Protein AF-A0A3M3ZCE4-F1 (afdb_monomer_lite)

Secondary structure (DSSP, 8-state):
---TTSTTGGGT-SSTT----HHHHHHHHHHHHHHHHTT-S---S-HHHHHHHHHHHHHHHHHHHHTS---GGG-

Foldseek 3Di:
DAWPPDPPPCVPPVDTDDHDDPVSVVVVVVVQVVCVVVVHDDDDQDPVNVVLVVLVVVQVVVCVVVVHHDDSVND

Sequence (75 aa):
MAGPAQPGYAAFCPAPGHQLGYNELKALEVQALILAVCGQGSRGPDFEEAWQIERLATAIRLAAQEQRWVALDDI

pLDDT: mean 89.41, std 9.03, range [52.97, 98.62]

Radius of gyration: 17.96 Å; chains: 1; bounding box: 43×22×43 Å

Structure (mmCIF, N/CA/C/O backbone):
data_AF-A0A3M3ZCE4-F1
#
_entry.id   AF-A0A3M3ZCE4-F1
#
loop_
_atom_site.group_PDB
_atom_site.id
_atom_site.type_symbol
_atom_site.label_atom_id
_atom_site.label_alt_id
_atom_site.label_comp_id
_atom_site.label_asym_id
_atom_site.label_entity_id
_atom_site.label_seq_id
_atom_site.pdbx_PDB_ins_code
_atom_site.Cartn_x
_atom_site.Cartn_y
_atom_site.Cartn_z
_atom_site.occupancy
_atom_site.B_iso_or_equiv
_atom_site.auth_seq_id
_atom_site.auth_comp_id
_atom_site.auth_asym_id
_atom_site.auth_atom_id
_atom_site.pdbx_PDB_model_num
ATOM 1 N N . MET A 1 1 ? 10.784 1.845 4.427 1.00 52.97 1 MET A N 1
ATOM 2 C CA . MET A 1 1 ? 11.025 2.988 3.515 1.00 52.97 1 MET A CA 1
ATOM 3 C C . MET A 1 1 ? 11.561 2.448 2.195 1.00 52.97 1 MET A C 1
ATOM 5 O O . MET A 1 1 ? 12.272 1.448 2.213 1.00 52.97 1 MET A O 1
ATOM 9 N N . ALA A 1 2 ? 11.175 3.064 1.079 1.00 73.94 2 ALA A N 1
ATOM 10 C CA . ALA A 1 2 ? 11.410 2.625 -0.298 1.00 73.94 2 ALA A CA 1
ATOM 11 C C . ALA A 1 2 ? 12.851 2.888 -0.776 1.00 73.94 2 ALA A C 1
ATOM 13 O O . ALA A 1 2 ? 13.142 3.861 -1.473 1.00 73.94 2 ALA A O 1
ATOM 14 N N . GLY A 1 3 ? 13.773 2.053 -0.298 1.00 78.69 3 GLY A N 1
ATOM 15 C CA . GLY A 1 3 ? 15.184 2.082 -0.673 1.00 78.69 3 GLY A CA 1
ATOM 16 C C . GLY A 1 3 ? 15.539 1.070 -1.774 1.00 78.69 3 GLY A C 1
ATOM 17 O O . GLY A 1 3 ? 14.650 0.454 -2.356 1.00 78.69 3 GLY A O 1
ATOM 18 N N . PRO A 1 4 ? 16.839 0.822 -2.001 1.00 79.12 4 PRO A N 1
ATOM 19 C CA . PRO A 1 4 ? 17.356 -0.031 -3.081 1.00 79.12 4 PRO A CA 1
ATOM 20 C C . PRO A 1 4 ? 16.816 -1.464 -3.130 1.00 79.12 4 PRO A C 1
ATOM 22 O O . PRO A 1 4 ? 16.856 -2.101 -4.175 1.00 79.12 4 PRO A O 1
ATOM 25 N N . ALA A 1 5 ? 16.322 -1.982 -2.002 1.00 83.94 5 ALA A N 1
ATOM 26 C CA . ALA A 1 5 ? 15.715 -3.308 -1.920 1.00 83.94 5 ALA A CA 1
ATOM 27 C C . ALA A 1 5 ? 14.302 -3.374 -2.528 1.00 83.94 5 ALA A C 1
ATOM 29 O O . ALA A 1 5 ? 13.765 -4.466 -2.703 1.00 83.94 5 ALA A O 1
ATOM 30 N N . GLN A 1 6 ? 13.675 -2.232 -2.826 1.00 81.12 6 GLN A N 1
ATOM 31 C CA . GLN A 1 6 ? 12.364 -2.211 -3.456 1.00 81.12 6 GLN A CA 1
ATOM 32 C C . GLN A 1 6 ? 12.472 -2.642 -4.931 1.00 81.12 6 GLN A C 1
ATOM 34 O O . GLN A 1 6 ? 13.248 -2.049 -5.688 1.00 81.12 6 GLN A O 1
ATOM 39 N N . PRO A 1 7 ? 11.659 -3.611 -5.384 1.00 85.38 7 PRO A N 1
ATOM 40 C CA . PRO A 1 7 ? 11.547 -3.937 -6.801 1.00 85.38 7 PRO A CA 1
ATOM 41 C C . PRO A 1 7 ? 11.255 -2.694 -7.653 1.00 85.38 7 PRO A C 1
ATOM 43 O O . PRO A 1 7 ? 10.403 -1.879 -7.305 1.00 85.38 7 PRO A O 1
ATOM 46 N N . GLY A 1 8 ? 11.983 -2.541 -8.761 1.00 85.75 8 GLY A N 1
ATOM 47 C CA . GLY A 1 8 ? 11.840 -1.404 -9.675 1.00 85.75 8 GLY A CA 1
ATOM 48 C C . GLY A 1 8 ? 12.593 -0.128 -9.272 1.00 85.75 8 GLY A C 1
ATOM 49 O O . GLY A 1 8 ? 12.668 0.793 -10.080 1.00 85.75 8 GLY A O 1
ATOM 50 N N . TYR A 1 9 ? 13.236 -0.081 -8.096 1.00 88.12 9 TYR A N 1
ATOM 51 C CA . TYR A 1 9 ? 14.045 1.066 -7.649 1.00 88.12 9 TYR A CA 1
ATOM 52 C C . TYR A 1 9 ? 15.095 1.509 -8.679 1.00 88.12 9 TYR A C 1
ATOM 54 O O . TYR A 1 9 ? 15.222 2.696 -8.986 1.00 88.12 9 TYR A O 1
ATOM 62 N N . ALA A 1 10 ? 15.816 0.541 -9.254 1.00 88.56 10 ALA A N 1
ATOM 63 C CA . ALA A 1 10 ? 16.904 0.791 -10.198 1.00 88.56 10 ALA A CA 1
ATOM 64 C C . ALA A 1 10 ? 16.455 1.493 -11.494 1.00 88.56 10 ALA A C 1
ATOM 66 O O . ALA A 1 10 ? 17.293 2.059 -12.190 1.00 88.56 10 ALA A O 1
ATOM 67 N N . ALA A 1 11 ? 15.153 1.491 -11.808 1.00 88.75 11 ALA A N 1
ATOM 68 C CA . ALA A 1 11 ? 14.609 2.243 -12.938 1.00 88.75 11 ALA A CA 1
ATOM 69 C C . ALA A 1 11 ? 14.635 3.768 -12.709 1.00 88.75 11 ALA A C 1
ATOM 71 O O . ALA A 1 11 ? 14.587 4.523 -13.676 1.00 88.75 11 ALA A O 1
ATOM 72 N N . PHE A 1 12 ? 14.730 4.217 -11.451 1.00 87.00 12 PHE A N 1
ATOM 73 C CA . PHE A 1 12 ? 14.733 5.634 -11.069 1.00 87.00 12 PHE A CA 1
ATOM 74 C C . PHE A 1 12 ? 16.084 6.095 -10.521 1.00 87.00 12 PHE A C 1
ATOM 76 O O . PHE A 1 12 ? 16.529 7.198 -10.832 1.00 87.00 12 PHE A O 1
ATOM 83 N N . CYS A 1 13 ? 16.749 5.270 -9.706 1.00 82.75 13 CYS A N 1
ATOM 84 C CA . CYS A 1 13 ? 18.043 5.608 -9.121 1.00 82.75 13 CYS A CA 1
ATOM 85 C C . CYS A 1 13 ? 18.995 4.400 -9.155 1.00 82.75 13 CYS A C 1
ATOM 87 O O . CYS A 1 13 ? 18.684 3.363 -8.569 1.00 82.75 13 CYS A O 1
ATOM 89 N N . PRO A 1 14 ? 20.169 4.499 -9.807 1.00 76.19 14 PRO A N 1
ATOM 90 C CA . PRO A 1 14 ? 21.095 3.372 -9.930 1.00 76.19 14 PRO A CA 1
ATOM 91 C C . PRO A 1 14 ? 21.945 3.138 -8.671 1.00 76.19 14 PRO A C 1
ATOM 93 O O . PRO A 1 14 ? 22.570 2.088 -8.548 1.00 76.19 14 PRO A O 1
ATOM 96 N N . ALA A 1 15 ? 21.998 4.104 -7.748 1.00 78.31 15 ALA A N 1
ATOM 97 C CA . ALA A 1 15 ? 22.864 4.065 -6.574 1.00 78.31 15 ALA A CA 1
ATOM 98 C C . ALA A 1 15 ? 22.061 4.203 -5.270 1.00 78.31 15 ALA A C 1
ATOM 100 O O . ALA A 1 15 ? 21.094 4.963 -5.224 1.00 78.31 15 ALA A O 1
ATOM 101 N N . PRO A 1 16 ? 22.470 3.515 -4.188 1.00 75.50 16 PRO A N 1
ATOM 102 C CA . PRO A 1 16 ? 21.847 3.666 -2.879 1.00 75.50 16 PRO A CA 1
ATOM 103 C C . PRO A 1 16 ? 22.026 5.085 -2.319 1.00 75.50 16 PRO A C 1
ATOM 105 O O . PRO A 1 16 ? 22.954 5.801 -2.684 1.00 75.50 16 PRO A O 1
ATOM 108 N N . GLY A 1 17 ? 21.152 5.475 -1.387 1.00 78.19 17 GLY A N 1
ATOM 109 C CA . GLY A 1 17 ? 21.233 6.761 -0.678 1.00 78.19 17 GLY A CA 1
ATOM 110 C C . GLY A 1 17 ? 20.159 7.781 -1.063 1.00 78.19 17 GLY A C 1
ATOM 111 O O . GLY A 1 17 ? 19.949 8.731 -0.317 1.00 78.19 17 GLY A O 1
ATOM 112 N N . HIS A 1 18 ? 19.412 7.544 -2.145 1.00 82.44 18 HIS A N 1
ATOM 113 C CA . HIS A 1 18 ? 18.225 8.327 -2.502 1.00 82.44 18 HIS A CA 1
ATOM 114 C C . HIS A 1 18 ? 16.973 7.481 -2.297 1.00 82.44 18 HIS A C 1
ATOM 116 O O . HIS A 1 18 ? 16.876 6.377 -2.822 1.00 82.44 18 HIS A O 1
ATOM 122 N N . GLN A 1 19 ? 16.018 7.955 -1.507 1.00 84.25 19 GLN A N 1
ATOM 123 C CA . GLN A 1 19 ? 14.749 7.246 -1.344 1.00 84.25 19 GLN A CA 1
ATOM 124 C C . GLN A 1 19 ? 13.832 7.585 -2.515 1.00 84.25 19 GLN A C 1
ATOM 126 O O . GLN A 1 19 ? 13.869 8.714 -3.007 1.00 84.25 19 GLN A O 1
ATOM 131 N 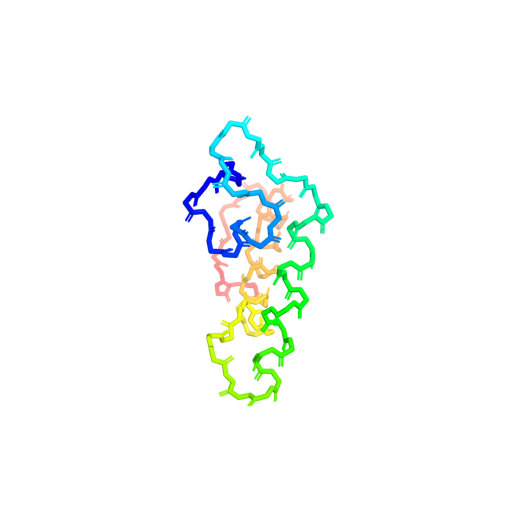N . LEU A 1 20 ? 13.005 6.631 -2.946 1.00 89.62 20 LEU A N 1
ATOM 132 C CA . LEU A 1 20 ? 11.933 6.965 -3.878 1.00 89.62 20 LEU A CA 1
ATOM 133 C C . LEU A 1 20 ? 10.943 7.908 -3.195 1.00 89.62 20 LEU A C 1
ATOM 135 O O . LEU A 1 20 ? 10.583 7.713 -2.028 1.00 89.62 20 LEU A O 1
ATOM 139 N N . GLY A 1 21 ? 10.510 8.924 -3.933 1.00 89.31 21 GLY A N 1
ATOM 140 C CA . GLY A 1 21 ? 9.419 9.783 -3.519 1.00 89.31 21 GLY A CA 1
ATOM 141 C C . GLY A 1 21 ? 8.068 9.103 -3.727 1.00 89.31 21 GLY A C 1
ATOM 142 O O . GLY A 1 21 ? 7.946 7.998 -4.258 1.00 89.31 21 GLY A O 1
ATOM 143 N N . TYR A 1 22 ? 7.015 9.794 -3.298 1.00 90.25 22 TYR A N 1
ATOM 144 C CA . TYR A 1 22 ? 5.640 9.318 -3.446 1.00 90.25 22 TYR A CA 1
ATOM 145 C C . TYR A 1 22 ? 5.263 9.056 -4.914 1.00 90.25 22 TYR A C 1
ATOM 147 O O . TYR A 1 22 ? 4.596 8.069 -5.218 1.00 90.25 22 TYR A O 1
ATOM 155 N N . ASN A 1 23 ? 5.712 9.911 -5.836 1.00 92.88 23 ASN A N 1
ATOM 156 C CA . ASN A 1 23 ? 5.357 9.799 -7.250 1.00 92.88 23 ASN A CA 1
ATOM 157 C C . ASN A 1 23 ? 6.039 8.606 -7.926 1.00 92.88 23 ASN A C 1
ATOM 159 O O . ASN A 1 23 ? 5.406 7.917 -8.723 1.00 92.88 23 ASN A O 1
ATOM 163 N N . GLU A 1 24 ? 7.294 8.315 -7.582 1.00 92.62 24 GLU A N 1
ATOM 164 C CA . GLU A 1 24 ? 8.011 7.144 -8.094 1.00 92.62 24 GLU A CA 1
ATOM 165 C C . GLU A 1 24 ? 7.353 5.843 -7.614 1.00 92.62 24 GLU A C 1
ATOM 167 O O . GLU A 1 24 ? 7.216 4.896 -8.388 1.00 92.62 24 GLU A O 1
ATOM 172 N N . LEU A 1 25 ? 6.850 5.812 -6.373 1.00 90.75 25 LEU A N 1
ATOM 173 C CA . LEU A 1 25 ? 6.044 4.690 -5.885 1.00 90.75 25 LEU A CA 1
ATOM 174 C C . LEU A 1 25 ? 4.768 4.502 -6.708 1.00 90.75 25 LEU A C 1
ATOM 176 O O . LEU A 1 25 ? 4.453 3.381 -7.101 1.00 90.75 25 LEU A O 1
ATOM 180 N N . LYS A 1 26 ? 4.065 5.591 -7.034 1.00 91.88 26 LYS A N 1
ATOM 181 C CA . LYS A 1 26 ? 2.859 5.526 -7.870 1.00 91.88 26 LYS A CA 1
ATOM 182 C C . LYS A 1 26 ? 3.157 5.087 -9.302 1.00 91.88 26 LYS A C 1
ATOM 184 O O . LYS A 1 26 ? 2.374 4.332 -9.872 1.00 91.88 26 LYS A O 1
ATOM 189 N N . ALA A 1 27 ? 4.296 5.481 -9.864 1.00 93.44 27 ALA A N 1
ATOM 190 C CA . ALA A 1 27 ? 4.732 4.989 -11.168 1.00 93.44 27 ALA A CA 1
ATOM 191 C C . ALA A 1 27 ? 4.966 3.465 -11.160 1.00 93.44 27 ALA A C 1
ATOM 193 O O . ALA A 1 27 ? 4.549 2.777 -12.094 1.00 93.44 27 ALA A O 1
ATOM 194 N N . LEU A 1 28 ? 5.561 2.925 -10.089 1.00 90.44 28 LEU A N 1
ATOM 195 C CA . LEU A 1 28 ? 5.742 1.480 -9.913 1.00 90.44 28 LEU A CA 1
ATOM 196 C C . LEU A 1 28 ? 4.410 0.734 -9.738 1.00 90.44 28 LEU A C 1
ATOM 198 O O . LEU A 1 28 ? 4.231 -0.331 -10.325 1.00 90.44 28 LEU A O 1
ATOM 202 N N . GLU A 1 29 ? 3.454 1.296 -8.992 1.00 91.12 29 GLU A N 1
ATO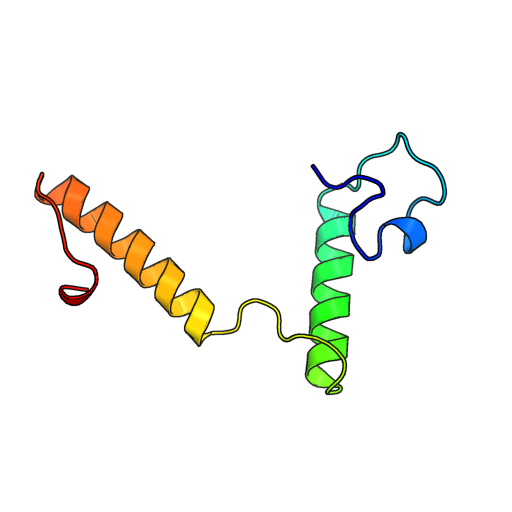M 203 C CA . GLU A 1 29 ? 2.104 0.724 -8.856 1.00 91.12 29 GLU A CA 1
ATOM 204 C C . GLU A 1 29 ? 1.370 0.656 -10.208 1.00 91.12 29 GLU A C 1
ATOM 206 O O . GLU A 1 29 ? 0.782 -0.373 -10.545 1.00 91.12 29 GLU A O 1
ATOM 211 N N . VAL A 1 30 ? 1.442 1.718 -11.021 1.00 92.69 30 VAL A N 1
ATOM 212 C CA . VAL A 1 30 ? 0.840 1.739 -12.366 1.00 92.69 30 VAL A CA 1
ATOM 213 C C . VAL A 1 30 ? 1.510 0.723 -13.292 1.00 92.69 30 VAL A C 1
ATOM 215 O O . VAL A 1 30 ? 0.816 0.018 -14.025 1.00 92.69 30 VAL A O 1
ATOM 218 N N . GLN A 1 31 ? 2.840 0.595 -13.248 1.00 92.12 31 GLN A N 1
ATOM 219 C CA . GLN A 1 31 ? 3.544 -0.444 -14.002 1.00 92.12 31 GLN A CA 1
ATOM 220 C C . GLN A 1 31 ? 3.065 -1.845 -13.599 1.00 92.12 31 GLN A C 1
ATOM 222 O O . GLN A 1 31 ? 2.775 -2.661 -14.473 1.00 92.12 31 GLN A O 1
ATOM 227 N N . ALA A 1 32 ? 2.953 -2.118 -12.295 1.00 90.75 32 ALA A N 1
ATOM 228 C CA . ALA A 1 32 ? 2.474 -3.401 -11.790 1.00 90.75 32 ALA A CA 1
ATOM 229 C C . ALA A 1 32 ? 1.046 -3.708 -12.271 1.00 90.75 32 ALA A C 1
ATOM 231 O O . ALA A 1 32 ? 0.770 -4.830 -12.695 1.00 90.75 32 ALA A O 1
ATOM 232 N N . LEU A 1 33 ? 0.162 -2.704 -12.290 1.00 91.19 33 LEU A N 1
ATOM 233 C CA . LEU A 1 33 ? -1.188 -2.839 -12.836 1.00 91.19 33 LEU A CA 1
ATOM 234 C C . LEU A 1 33 ? -1.177 -3.181 -14.334 1.00 91.19 33 LEU A C 1
ATOM 236 O O . LEU A 1 33 ? -1.879 -4.101 -14.751 1.00 91.19 33 LEU A O 1
ATOM 240 N N . ILE A 1 34 ? -0.380 -2.473 -15.142 1.00 92.50 34 ILE A N 1
ATOM 241 C CA . ILE A 1 34 ? -0.267 -2.735 -16.588 1.00 92.50 34 ILE A CA 1
ATOM 242 C C . ILE A 1 34 ? 0.211 -4.169 -16.835 1.00 92.50 34 ILE A C 1
ATOM 244 O O . ILE A 1 34 ? -0.391 -4.885 -17.634 1.00 92.50 34 ILE A O 1
ATOM 248 N N . LEU A 1 35 ? 1.256 -4.609 -16.125 1.00 91.56 35 LEU A N 1
ATOM 249 C CA . LEU A 1 35 ? 1.774 -5.973 -16.240 1.00 91.56 35 LEU A CA 1
ATOM 250 C C . LEU A 1 35 ? 0.694 -7.003 -15.884 1.00 91.56 35 LEU A C 1
ATOM 252 O O . LEU A 1 35 ? 0.467 -7.930 -16.663 1.00 91.56 35 LEU A O 1
ATOM 256 N N . ALA A 1 36 ? -0.039 -6.797 -14.786 1.00 91.12 36 ALA A N 1
ATOM 257 C CA . ALA A 1 36 ? -1.120 -7.688 -14.372 1.00 91.12 36 ALA A CA 1
ATOM 258 C C . ALA A 1 36 ? -2.246 -7.778 -15.420 1.00 91.12 36 ALA A C 1
ATOM 260 O O . ALA A 1 36 ? -2.729 -8.876 -15.705 1.00 91.12 36 ALA A O 1
ATOM 261 N N . VAL A 1 37 ? -2.630 -6.655 -16.043 1.00 90.56 37 VAL A N 1
ATOM 262 C CA . VAL A 1 37 ? -3.610 -6.622 -17.149 1.00 90.56 37 VAL A CA 1
ATOM 263 C C . VAL A 1 37 ? -3.103 -7.399 -18.367 1.00 90.56 37 VAL A C 1
ATOM 265 O O . VAL A 1 37 ? -3.877 -8.093 -19.024 1.00 90.56 37 VAL A O 1
ATOM 268 N N . CYS A 1 38 ? -1.801 -7.343 -18.644 1.00 94.38 38 CYS A N 1
ATOM 269 C CA . CYS A 1 38 ? -1.155 -8.130 -19.695 1.00 94.38 38 CYS A CA 1
ATOM 270 C C . CYS A 1 38 ? -0.916 -9.606 -19.314 1.00 94.38 38 CYS A C 1
ATOM 272 O O . CYS A 1 38 ? -0.295 -10.334 -20.089 1.00 94.38 38 CYS A O 1
ATOM 274 N N . GLY A 1 39 ? -1.376 -10.062 -18.143 1.00 91.44 39 GLY A N 1
ATOM 275 C CA . GLY A 1 39 ? -1.168 -11.431 -17.659 1.00 91.44 39 GLY A CA 1
ATOM 276 C C . GLY A 1 39 ? 0.262 -11.719 -17.187 1.00 91.44 39 GLY A C 1
ATOM 277 O O . GLY A 1 39 ? 0.662 -12.880 -17.122 1.00 91.44 39 GLY A O 1
ATOM 278 N N . GLN A 1 40 ? 1.043 -10.682 -16.883 1.00 89.88 40 GLN A N 1
ATOM 279 C CA . GLN A 1 40 ? 2.425 -10.779 -16.424 1.00 89.88 40 GLN A CA 1
ATOM 280 C C . GLN A 1 40 ? 2.540 -10.360 -14.954 1.00 89.88 40 GLN A C 1
ATOM 282 O O . GLN A 1 40 ? 2.158 -9.259 -14.572 1.00 89.88 40 GLN A O 1
ATOM 287 N N . GLY A 1 41 ? 3.140 -11.218 -14.129 1.00 77.69 41 GLY A N 1
ATOM 288 C CA . GLY A 1 41 ? 3.424 -10.909 -12.726 1.00 77.69 41 GLY A CA 1
ATOM 289 C C . GLY A 1 41 ? 2.260 -11.157 -11.761 1.00 77.69 41 GLY A C 1
ATOM 290 O O . GLY A 1 41 ? 1.189 -11.633 -12.133 1.00 77.69 41 GLY A O 1
ATOM 291 N N . SER A 1 42 ? 2.523 -10.883 -10.482 1.00 69.44 42 SER A N 1
ATOM 292 C CA . SER A 1 42 ? 1.532 -11.000 -9.412 1.00 69.44 42 SER A CA 1
ATOM 293 C C . SER A 1 42 ? 0.462 -9.932 -9.569 1.00 69.44 42 SER A C 1
ATOM 295 O O . SER A 1 42 ? 0.775 -8.763 -9.799 1.00 69.44 42 SER A O 1
ATOM 297 N N . ARG A 1 43 ? -0.794 -10.315 -9.340 1.00 65.00 43 ARG A N 1
ATOM 298 C CA . ARG A 1 43 ? -1.832 -9.351 -8.982 1.00 65.00 43 ARG A CA 1
ATOM 299 C C . ARG A 1 43 ? -1.376 -8.703 -7.669 1.00 65.00 43 ARG A C 1
ATOM 301 O O . ARG A 1 43 ? -0.988 -9.417 -6.747 1.00 65.00 43 ARG A O 1
ATOM 308 N N . GLY A 1 44 ? -1.288 -7.374 -7.621 1.00 70.62 44 GLY A N 1
ATOM 309 C CA . GLY A 1 44 ? -1.276 -6.669 -6.335 1.00 70.62 44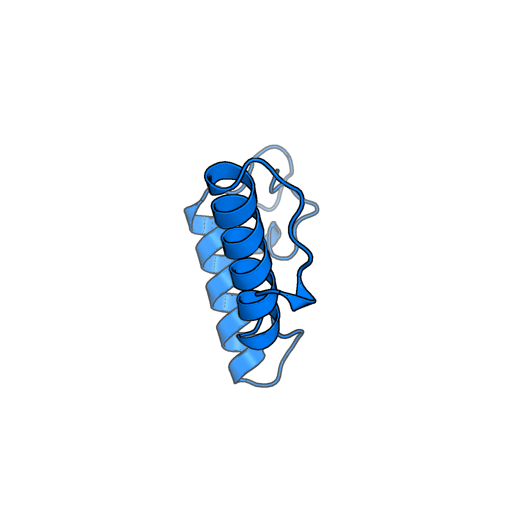 GLY A CA 1
ATOM 310 C C . GLY A 1 44 ? -2.604 -6.905 -5.600 1.00 70.62 44 GLY A C 1
ATOM 311 O O . GLY A 1 44 ? -3.396 -7.710 -6.090 1.00 70.62 44 GLY A O 1
ATOM 312 N N . PRO A 1 45 ? -2.880 -6.194 -4.490 1.00 76.50 45 PRO A N 1
ATOM 313 C CA . PRO A 1 45 ? -4.150 -6.339 -3.790 1.00 76.50 45 PRO A CA 1
ATOM 314 C C . PRO A 1 45 ? -5.309 -6.184 -4.771 1.00 76.50 45 PRO A C 1
ATOM 316 O O . PRO A 1 45 ? -5.469 -5.122 -5.385 1.00 76.50 45 PRO A O 1
ATOM 319 N N . ASP A 1 46 ? -6.063 -7.259 -4.970 1.00 89.38 46 ASP A N 1
ATOM 320 C CA . ASP A 1 46 ? -7.260 -7.219 -5.796 1.00 89.38 46 ASP A CA 1
ATOM 321 C C . ASP A 1 46 ? -8.468 -6.755 -4.970 1.00 89.38 46 ASP A C 1
ATOM 323 O O . ASP A 1 46 ? -8.346 -6.320 -3.822 1.00 89.38 46 ASP A O 1
ATOM 327 N N . PHE A 1 47 ? -9.656 -6.772 -5.572 1.00 92.81 47 PHE A N 1
ATOM 328 C CA . PHE A 1 47 ? -10.852 -6.321 -4.868 1.00 92.81 47 PHE A CA 1
ATOM 329 C C . PHE A 1 47 ? -11.269 -7.236 -3.716 1.00 92.81 47 PHE A C 1
ATOM 331 O O . PHE A 1 47 ? -11.868 -6.732 -2.770 1.00 92.81 47 PHE A O 1
ATOM 338 N N . GLU A 1 48 ? -10.941 -8.527 -3.751 1.00 93.81 48 GLU A N 1
ATOM 339 C CA . GLU A 1 48 ? -11.229 -9.434 -2.637 1.00 93.81 48 GLU A CA 1
ATOM 340 C C . GLU A 1 48 ? -10.318 -9.104 -1.451 1.00 93.81 48 GLU A C 1
ATOM 342 O O . GLU A 1 48 ? -10.787 -8.919 -0.328 1.00 93.81 48 GLU A O 1
ATOM 347 N N . GLU A 1 49 ? -9.020 -8.921 -1.700 1.00 92.88 49 GLU A N 1
ATOM 348 C CA . GLU A 1 49 ? -8.074 -8.517 -0.655 1.00 92.88 49 GLU A CA 1
ATOM 349 C C . GLU A 1 49 ? -8.402 -7.122 -0.098 1.00 92.88 49 GLU A C 1
ATOM 351 O O . GLU A 1 49 ? -8.394 -6.916 1.119 1.00 92.88 49 GLU A O 1
ATOM 356 N N . ALA A 1 50 ? -8.759 -6.170 -0.968 1.00 93.44 50 ALA A N 1
ATOM 357 C CA . ALA A 1 50 ? -9.206 -4.842 -0.554 1.00 93.44 50 ALA A CA 1
ATOM 358 C C . ALA A 1 50 ? -10.489 -4.903 0.289 1.00 93.44 50 ALA A C 1
ATOM 360 O O . ALA A 1 50 ? -10.615 -4.172 1.272 1.00 93.44 50 ALA A O 1
ATOM 361 N N . TRP A 1 51 ? -11.421 -5.800 -0.046 1.00 95.56 51 TRP A N 1
ATOM 362 C CA . TRP A 1 51 ? -12.635 -6.003 0.737 1.00 95.56 51 TRP A CA 1
ATOM 363 C C . TRP A 1 51 ? -12.322 -6.494 2.155 1.00 95.56 51 TRP A C 1
ATOM 365 O O . TRP A 1 51 ? -12.867 -5.944 3.110 1.00 95.56 51 TRP A O 1
ATOM 375 N N . GLN A 1 52 ? -11.387 -7.434 2.334 1.00 95.75 52 GLN A N 1
ATOM 376 C CA . GLN A 1 52 ? -10.982 -7.881 3.677 1.00 95.75 52 GLN A CA 1
ATOM 377 C C . GLN A 1 52 ? -10.381 -6.742 4.520 1.00 95.75 52 GLN A C 1
ATOM 379 O O . GLN A 1 52 ? -10.650 -6.646 5.722 1.00 95.75 52 GLN A O 1
ATOM 384 N N . ILE A 1 53 ? -9.611 -5.844 3.897 1.00 95.81 53 ILE A N 1
ATOM 385 C CA . ILE A 1 53 ? -9.072 -4.648 4.563 1.00 95.81 53 ILE A CA 1
ATOM 386 C C . ILE A 1 53 ? -10.211 -3.720 5.008 1.00 95.81 53 ILE A C 1
ATOM 388 O O . ILE 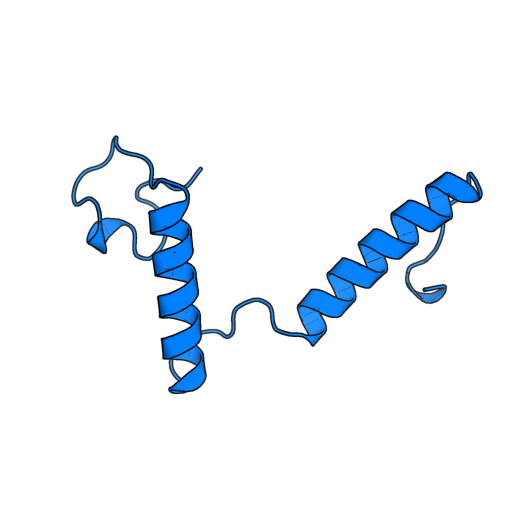A 1 53 ? -10.224 -3.262 6.153 1.00 95.81 53 ILE A O 1
ATOM 392 N N . GLU A 1 54 ? -11.196 -3.478 4.142 1.00 97.31 54 GLU A N 1
ATOM 393 C CA . GLU A 1 54 ? -12.351 -2.634 4.468 1.00 97.31 54 GLU A CA 1
ATOM 394 C C . GLU A 1 54 ? -13.252 -3.244 5.551 1.00 97.31 54 GLU A C 1
ATOM 396 O O . GLU A 1 54 ? -13.769 -2.519 6.409 1.00 97.31 54 GLU A O 1
ATOM 401 N N . ARG A 1 55 ? -13.397 -4.575 5.588 1.00 97.75 55 ARG A N 1
ATOM 402 C CA . ARG A 1 55 ? -14.084 -5.268 6.690 1.00 97.75 55 ARG A CA 1
ATOM 403 C C . ARG A 1 55 ? -13.383 -5.022 8.016 1.00 97.75 55 ARG A C 1
ATOM 405 O O . ARG A 1 55 ? -14.034 -4.649 8.989 1.00 97.75 55 ARG A O 1
ATOM 412 N N . LEU A 1 56 ? -12.057 -5.146 8.051 1.00 97.88 56 LEU A N 1
ATOM 413 C CA . LEU A 1 56 ? -11.279 -4.859 9.255 1.00 97.88 56 LEU A CA 1
ATOM 414 C C . LEU A 1 56 ? -11.420 -3.390 9.683 1.00 97.88 56 LEU A C 1
ATOM 416 O O . LEU A 1 56 ? -11.666 -3.111 10.857 1.00 97.88 56 LEU A O 1
ATOM 420 N N . ALA A 1 57 ? -11.324 -2.444 8.745 1.00 98.19 57 ALA A N 1
ATOM 421 C CA . ALA A 1 57 ? -11.526 -1.023 9.030 1.00 98.19 57 ALA A CA 1
ATOM 422 C C . ALA A 1 57 ? -12.936 -0.737 9.581 1.00 98.19 57 ALA A C 1
ATOM 424 O O . ALA A 1 57 ? -13.127 0.123 10.446 1.00 98.19 57 ALA A O 1
ATOM 425 N N . THR A 1 58 ? -13.939 -1.474 9.109 1.00 98.44 58 THR A N 1
ATOM 426 C CA . THR A 1 58 ? -15.320 -1.395 9.597 1.00 98.44 58 THR A CA 1
ATOM 427 C C . THR A 1 58 ? -15.463 -1.993 10.996 1.00 98.44 58 THR A C 1
ATOM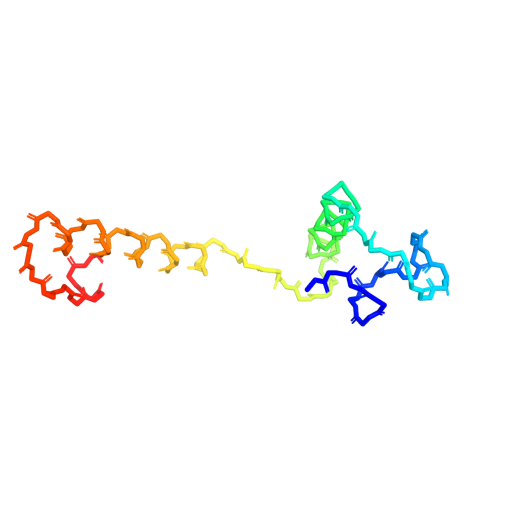 429 O O . THR A 1 58 ? -16.028 -1.329 11.865 1.00 98.44 58 THR A O 1
ATOM 432 N N . ALA A 1 59 ? -14.856 -3.153 11.263 1.00 98.62 59 ALA A N 1
ATOM 433 C CA . ALA A 1 59 ? -14.804 -3.760 12.595 1.00 98.62 59 ALA A CA 1
ATOM 434 C C . ALA A 1 59 ? -14.195 -2.814 13.637 1.00 98.62 59 ALA A C 1
ATOM 436 O O . ALA A 1 59 ? -14.749 -2.644 14.720 1.00 98.62 59 ALA A O 1
ATOM 437 N N . ILE A 1 60 ? -13.085 -2.148 13.294 1.00 98.56 60 ILE A N 1
ATOM 438 C CA . ILE A 1 60 ? -12.407 -1.182 14.172 1.00 98.56 60 ILE A CA 1
ATOM 439 C C . ILE A 1 60 ? -13.341 -0.020 14.527 1.00 98.56 60 ILE A C 1
ATOM 441 O O . ILE A 1 60 ? -13.427 0.374 15.692 1.00 98.56 60 ILE A O 1
ATOM 445 N N . ARG A 1 61 ? -14.061 0.522 13.536 1.00 98.56 61 ARG A N 1
ATOM 44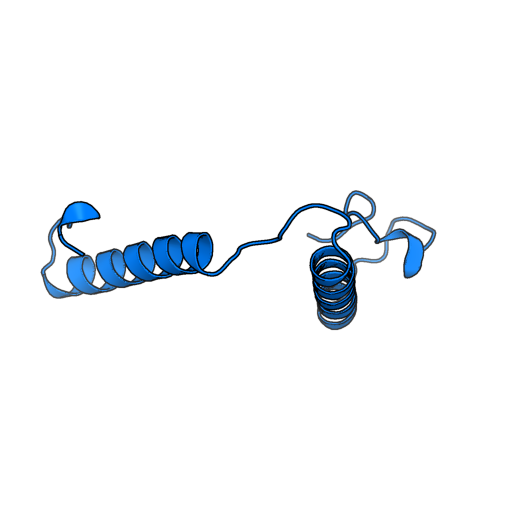6 C CA . ARG A 1 61 ? -15.021 1.614 13.757 1.00 98.56 61 ARG A CA 1
ATOM 447 C C . ARG A 1 61 ? -16.173 1.174 14.660 1.00 98.56 61 ARG A C 1
ATOM 449 O O . ARG A 1 61 ? -16.506 1.908 15.588 1.00 98.56 61 ARG A O 1
ATOM 456 N N . LEU A 1 62 ? -16.731 -0.016 14.435 1.00 98.50 62 LEU A N 1
ATOM 457 C CA . LEU A 1 62 ? -17.829 -0.547 15.245 1.00 98.50 62 LEU A CA 1
ATOM 458 C C . LEU A 1 62 ? -17.385 -0.843 16.684 1.00 98.50 62 LEU A C 1
ATOM 460 O O . LEU A 1 62 ? -18.051 -0.434 17.630 1.00 98.50 62 LEU A O 1
ATOM 464 N N . ALA A 1 63 ? -16.219 -1.466 16.861 1.00 98.62 63 ALA A N 1
ATOM 465 C CA . ALA A 1 63 ? -15.646 -1.745 18.175 1.00 98.62 63 ALA A CA 1
ATOM 466 C C . ALA A 1 63 ? -15.441 -0.464 18.997 1.00 98.62 63 ALA A C 1
ATOM 468 O O . ALA A 1 63 ? -15.753 -0.424 20.188 1.00 98.62 63 ALA A O 1
ATOM 469 N N . ALA A 1 64 ? -14.965 0.608 18.354 1.00 98.62 64 ALA A N 1
ATOM 470 C CA . ALA A 1 64 ? -14.816 1.909 18.994 1.00 98.62 64 ALA A CA 1
ATOM 471 C C . ALA A 1 64 ? -16.168 2.540 19.369 1.00 98.62 64 ALA A C 1
ATOM 473 O O . ALA A 1 64 ? -16.277 3.157 20.425 1.00 98.62 64 ALA A O 1
ATOM 474 N N . GLN A 1 65 ? -17.204 2.384 18.545 1.00 98.50 65 GLN A N 1
ATOM 475 C CA . GLN A 1 65 ? -18.541 2.904 18.851 1.00 98.50 65 GLN A CA 1
ATOM 476 C C . GLN A 1 65 ? -19.218 2.139 19.993 1.00 98.50 65 GLN A C 1
ATOM 478 O O . GLN A 1 65 ? -19.812 2.754 20.875 1.00 98.50 65 GLN A O 1
ATOM 483 N N . GLU A 1 66 ? -19.106 0.812 19.998 1.00 98.12 66 GLU A N 1
ATOM 484 C CA . GLU A 1 66 ? -19.788 -0.059 20.961 1.00 98.12 66 GLU A CA 1
ATOM 485 C C . GLU A 1 66 ? -18.965 -0.344 22.224 1.00 98.12 66 GLU A C 1
ATOM 487 O O . GLU A 1 66 ? -19.472 -0.952 23.164 1.00 98.12 66 GLU A O 1
ATOM 492 N N . GLN A 1 67 ? -17.700 0.089 22.259 1.00 98.25 67 GLN A N 1
ATOM 493 C CA . GLN A 1 67 ? -16.767 -0.149 23.367 1.00 98.25 67 GLN A CA 1
ATOM 494 C C . GLN A 1 67 ? -16.636 -1.643 23.719 1.00 98.25 67 GLN A C 1
ATOM 496 O O . GLN A 1 67 ? -16.501 -2.022 24.884 1.00 98.25 67 GLN A O 1
ATOM 501 N N . ARG A 1 68 ? -16.658 -2.506 22.697 1.00 98.25 68 ARG A N 1
ATOM 502 C CA . ARG A 1 68 ? -16.471 -3.956 22.831 1.00 98.25 68 ARG A CA 1
ATOM 503 C C . ARG A 1 68 ? -15.639 -4.519 21.688 1.00 98.25 68 ARG A C 1
ATOM 505 O O . ARG A 1 68 ? -15.504 -3.906 20.635 1.00 98.25 68 ARG A O 1
ATOM 512 N N . TRP A 1 69 ? -15.143 -5.735 21.880 1.00 97.81 69 TRP A N 1
ATOM 513 C CA . TRP A 1 69 ? -14.569 -6.517 20.791 1.00 97.81 69 TRP A CA 1
ATOM 514 C C . TRP A 1 69 ? -15.651 -6.915 19.777 1.00 97.81 69 TRP A C 1
ATOM 516 O O . TRP A 1 69 ? -16.772 -7.270 20.156 1.00 97.81 69 TRP A O 1
ATOM 526 N N . VAL A 1 70 ? -15.291 -6.864 18.495 1.00 98.25 70 VAL A N 1
ATOM 527 C CA . VAL A 1 70 ? -16.130 -7.234 17.348 1.00 98.25 70 VAL A CA 1
ATOM 528 C C . VAL A 1 70 ? -15.376 -8.285 16.541 1.00 98.25 70 VAL A C 1
ATOM 530 O O . VAL A 1 70 ? -14.202 -8.077 16.219 1.00 98.25 70 VAL A O 1
ATOM 533 N N . ALA A 1 71 ? -16.015 -9.420 16.254 1.00 97.25 71 ALA A N 1
ATOM 534 C CA . ALA A 1 71 ? -15.429 -10.439 15.394 1.00 97.25 71 ALA A CA 1
ATOM 535 C C . ALA A 1 71 ? -15.574 -10.023 13.925 1.00 97.25 71 ALA A C 1
ATOM 537 O O . ALA A 1 71 ? -16.540 -9.362 13.556 1.00 97.25 71 ALA A O 1
ATOM 538 N N . LEU A 1 72 ? -14.632 -10.425 13.067 1.00 96.38 72 LEU A N 1
ATOM 539 C CA . LEU A 1 72 ? -14.734 -10.122 11.635 1.00 96.38 72 LEU A CA 1
ATOM 540 C C . LEU A 1 72 ? -15.957 -10.781 10.988 1.00 96.38 72 LEU A C 1
ATOM 542 O O . LEU A 1 72 ? -16.491 -10.228 10.037 1.00 96.38 72 LEU A O 1
ATOM 546 N N . ASP A 1 73 ? -16.422 -11.914 11.516 1.00 95.88 73 ASP A N 1
ATOM 547 C CA . ASP A 1 73 ? -17.627 -12.604 11.036 1.00 95.88 73 ASP A CA 1
ATOM 548 C C . ASP A 1 73 ? -18.926 -11.826 11.321 1.00 95.88 73 ASP A C 1
ATOM 550 O O . ASP A 1 73 ? -19.949 -12.111 10.703 1.00 95.88 73 ASP A O 1
ATOM 554 N N . ASP A 1 74 ? -18.878 -10.823 12.207 1.00 92.94 74 ASP A N 1
ATOM 555 C CA . ASP A 1 74 ? -20.004 -9.928 12.511 1.00 92.94 74 ASP A CA 1
ATOM 556 C C . ASP A 1 74 ? -20.073 -8.712 11.557 1.00 92.94 74 ASP A C 1
ATOM 558 O O . ASP A 1 74 ? -20.951 -7.859 11.719 1.00 92.94 74 ASP A O 1
ATOM 562 N N . ILE A 1 75 ? -19.134 -8.606 10.602 1.00 93.00 75 ILE A N 1
ATOM 563 C CA . ILE A 1 75 ? -19.021 -7.526 9.603 1.00 93.00 75 ILE A CA 1
ATOM 564 C C . ILE A 1 75 ? -19.394 -8.005 8.206 1.00 93.00 75 ILE A C 1
ATOM 566 O O . ILE A 1 75 ? -18.744 -8.968 7.715 1.00 93.00 75 ILE A O 1
#

Organism: NCBI:txid129140